Protein AF-A0A356I8J3-F1 (afdb_monomer)

pLDDT: mean 76.3, std 11.49, range [47.88, 94.75]

Structure (mmCIF, N/CA/C/O backbone):
data_AF-A0A356I8J3-F1
#
_entry.id   AF-A0A356I8J3-F1
#
loop_
_atom_sit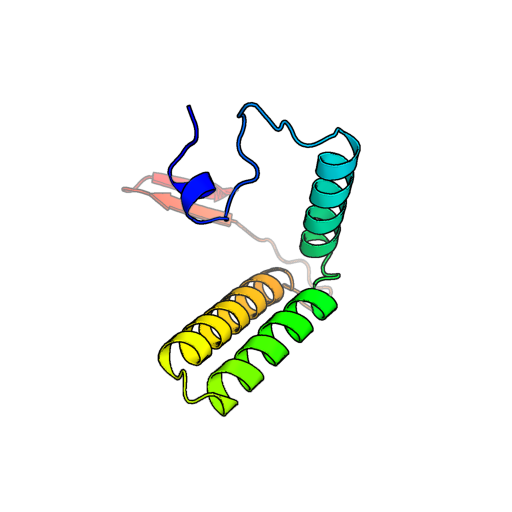e.group_PDB
_atom_site.id
_atom_site.type_symbol
_atom_site.label_atom_id
_atom_site.label_alt_id
_atom_site.label_comp_id
_atom_site.label_asym_id
_atom_site.label_entity_id
_atom_site.label_seq_id
_atom_site.pdbx_PDB_ins_code
_atom_site.Cartn_x
_atom_site.Cartn_y
_atom_site.Cartn_z
_atom_site.occupancy
_atom_site.B_iso_or_equiv
_atom_site.auth_seq_id
_atom_site.auth_comp_id
_atom_site.auth_asym_id
_atom_site.auth_atom_id
_atom_site.pdbx_PDB_model_num
ATOM 1 N N . LYS A 1 1 ? -2.765 29.460 -2.684 1.00 63.72 1 LYS A N 1
ATOM 2 C CA . LYS A 1 1 ? -4.061 28.772 -2.431 1.00 63.72 1 LYS A CA 1
ATOM 3 C C . LYS A 1 1 ? -3.779 27.288 -2.228 1.00 63.72 1 LYS A C 1
ATOM 5 O O . LYS A 1 1 ? -3.029 26.734 -3.020 1.00 63.72 1 LYS A O 1
ATOM 10 N N . TYR A 1 2 ? -4.314 26.683 -1.169 1.00 71.25 2 TYR A N 1
ATOM 11 C CA . TYR A 1 2 ? -4.115 25.264 -0.850 1.00 71.25 2 TYR A CA 1
ATOM 12 C C . TYR A 1 2 ? -4.932 24.368 -1.801 1.00 71.25 2 TYR A C 1
ATOM 14 O O . TYR A 1 2 ? -6.001 24.774 -2.254 1.00 71.25 2 TYR A O 1
ATOM 22 N N . CYS A 1 3 ? -4.419 23.181 -2.147 1.00 79.50 3 CYS A N 1
ATOM 23 C CA . CYS A 1 3 ? -5.140 22.208 -2.976 1.00 79.50 3 CYS A CA 1
ATOM 24 C C . CYS A 1 3 ? -6.075 21.331 -2.123 1.00 79.50 3 CYS A C 1
ATOM 26 O O . CYS A 1 3 ? -5.903 21.226 -0.910 1.00 79.50 3 CYS A O 1
ATOM 28 N N . MET A 1 4 ? -7.038 20.651 -2.755 1.00 77.25 4 MET A N 1
ATOM 29 C CA . MET A 1 4 ? -7.962 19.731 -2.070 1.00 77.25 4 MET A CA 1
ATOM 30 C C . MET A 1 4 ? -7.226 18.660 -1.248 1.00 77.25 4 MET A C 1
ATOM 32 O O . MET A 1 4 ? -7.611 18.375 -0.119 1.00 77.25 4 MET A O 1
ATOM 36 N N . TYR A 1 5 ? -6.107 18.143 -1.758 1.00 72.25 5 TYR A N 1
ATOM 37 C CA . TYR A 1 5 ? -5.285 17.151 -1.059 1.00 72.25 5 TYR A CA 1
ATOM 38 C C . TYR A 1 5 ? -4.666 17.664 0.248 1.00 72.25 5 TYR A C 1
ATOM 40 O O . TYR A 1 5 ? -4.442 16.876 1.163 1.00 72.25 5 TYR A O 1
ATOM 48 N N . TYR A 1 6 ? -4.423 18.972 0.374 1.00 73.81 6 TYR A N 1
ATOM 49 C CA . TYR A 1 6 ? -3.995 19.569 1.642 1.00 73.81 6 TYR A CA 1
ATOM 50 C C . TYR A 1 6 ? -5.129 19.575 2.668 1.00 73.81 6 TYR A C 1
ATOM 52 O O . TYR A 1 6 ? -4.919 19.230 3.826 1.00 73.81 6 TYR A O 1
ATOM 60 N N . HIS A 1 7 ? -6.349 19.900 2.236 1.00 74.62 7 HIS A N 1
ATOM 61 C CA . HIS A 1 7 ? -7.525 19.873 3.110 1.00 74.62 7 HIS A CA 1
ATOM 62 C C . HIS A 1 7 ? -7.890 18.456 3.571 1.00 74.62 7 HIS A C 1
ATOM 64 O O . HIS A 1 7 ? -8.420 18.291 4.664 1.00 74.62 7 HIS A O 1
ATOM 70 N N . LEU A 1 8 ? -7.551 17.441 2.773 1.00 76.19 8 LEU A N 1
ATOM 71 C CA . LEU A 1 8 ? -7.681 16.025 3.127 1.00 76.19 8 LEU A CA 1
ATOM 72 C C . LEU A 1 8 ? -6.511 15.491 3.979 1.00 76.19 8 LEU A C 1
ATOM 74 O O . LEU A 1 8 ? -6.512 14.319 4.342 1.00 76.19 8 LEU A O 1
ATOM 78 N N . GLY A 1 9 ? -5.495 16.311 4.277 1.00 68.75 9 GLY A N 1
ATOM 79 C CA . GLY A 1 9 ? -4.316 15.902 5.051 1.00 68.75 9 GLY A CA 1
ATOM 80 C C . GLY A 1 9 ? -3.355 14.958 4.315 1.00 68.75 9 GLY A C 1
ATOM 81 O O . GLY A 1 9 ? -2.495 14.351 4.944 1.00 68.75 9 GLY A O 1
ATOM 82 N N . GLN A 1 10 ? -3.484 14.823 2.992 1.00 68.56 10 GLN A N 1
ATOM 83 C CA . GLN A 1 10 ? -2.686 13.912 2.157 1.00 68.56 10 GLN A CA 1
ATOM 84 C C . GLN A 1 10 ? -1.474 14.587 1.497 1.00 68.56 10 GLN A C 1
ATOM 86 O O . GLN A 1 10 ? -0.657 13.926 0.863 1.00 68.56 10 GLN A O 1
ATOM 91 N N . CYS A 1 11 ? -1.351 15.908 1.608 1.00 72.25 11 CYS A N 1
ATOM 92 C CA . CYS A 1 11 ? -0.262 16.674 1.016 1.00 72.25 11 CYS A CA 1
ATOM 93 C C . CYS A 1 11 ? 0.204 17.749 1.994 1.00 72.25 11 CYS A C 1
ATOM 95 O O . CYS A 1 11 ? -0.623 18.396 2.630 1.00 72.25 11 CYS A O 1
ATOM 97 N N . LEU A 1 12 ? 1.514 17.999 2.054 1.00 68.12 12 LEU A N 1
ATOM 98 C CA . LEU A 1 12 ? 2.093 19.075 2.867 1.00 68.12 12 LEU A CA 1
ATOM 99 C C . LEU A 1 12 ? 1.890 20.485 2.271 1.00 68.12 12 LEU A C 1
ATOM 101 O O . LEU A 1 12 ? 2.294 21.463 2.883 1.00 68.12 12 LEU A O 1
ATOM 105 N N . ALA A 1 13 ? 1.209 20.583 1.124 1.00 61.28 13 ALA A N 1
ATOM 106 C CA . ALA A 1 13 ? 0.994 21.781 0.313 1.00 61.28 13 ALA A CA 1
ATOM 107 C C . ALA A 1 13 ? 2.260 22.524 -0.140 1.00 61.28 13 ALA A C 1
ATOM 109 O O . ALA A 1 13 ? 3.259 22.647 0.550 1.00 61.28 13 ALA A O 1
ATOM 110 N N . HIS A 1 14 ? 2.150 23.138 -1.316 1.00 60.69 14 HIS A N 1
ATOM 111 C CA . HIS A 1 14 ? 3.067 24.184 -1.781 1.00 60.69 14 HIS A CA 1
ATOM 112 C C . HIS A 1 14 ? 2.675 25.580 -1.231 1.00 60.69 14 HIS A C 1
ATOM 114 O O . HIS A 1 14 ? 2.920 26.594 -1.876 1.00 60.69 14 HIS A O 1
ATOM 120 N N . GLY A 1 15 ? 1.962 25.634 -0.097 1.00 64.75 15 GLY A N 1
ATOM 121 C CA . GLY A 1 15 ? 1.433 26.870 0.501 1.00 64.75 15 GLY A CA 1
ATOM 122 C C . GLY A 1 15 ? 2.367 27.499 1.542 1.00 64.75 15 GLY A C 1
ATOM 123 O O . GLY A 1 15 ? 3.521 27.107 1.658 1.00 64.75 15 GLY A O 1
ATOM 124 N N . ASP A 1 16 ? 1.850 28.444 2.336 1.00 57.72 16 ASP A N 1
ATOM 125 C CA . ASP A 1 16 ? 2.623 29.336 3.230 1.00 57.72 16 ASP A CA 1
ATOM 126 C C . ASP A 1 16 ? 3.489 28.622 4.290 1.00 57.72 16 ASP A C 1
ATOM 128 O O . ASP A 1 16 ? 4.416 29.213 4.839 1.00 57.72 16 ASP A O 1
ATOM 132 N N . LYS A 1 17 ? 3.218 27.342 4.575 1.00 61.66 17 LYS A N 1
ATOM 133 C CA . LYS A 1 17 ? 4.092 26.459 5.360 1.00 61.66 17 LYS A CA 1
ATOM 134 C C . LYS A 1 17 ? 4.818 25.500 4.428 1.00 61.66 17 LYS A C 1
ATOM 136 O O . LYS A 1 17 ? 4.444 24.337 4.311 1.00 61.66 17 LYS A O 1
ATOM 141 N N . MET A 1 18 ? 5.847 26.004 3.757 1.00 64.38 18 MET A N 1
ATOM 142 C CA . MET A 1 18 ? 6.692 25.166 2.917 1.00 64.38 18 MET A CA 1
ATOM 143 C C . MET A 1 18 ? 7.443 24.159 3.806 1.00 64.38 18 MET A C 1
ATOM 145 O O . MET A 1 18 ? 8.051 24.575 4.798 1.00 64.38 18 MET A O 1
ATOM 149 N N . PRO A 1 19 ? 7.411 22.852 3.489 1.00 71.19 19 PRO A N 1
ATOM 150 C CA . PRO A 1 19 ? 8.226 21.870 4.191 1.00 71.19 19 PRO A CA 1
ATOM 151 C C . PRO A 1 19 ? 9.696 22.262 4.097 1.00 71.19 19 PRO A C 1
ATOM 153 O O . PRO A 1 19 ? 10.149 22.765 3.063 1.00 71.19 19 PRO A O 1
ATOM 156 N N . SER A 1 20 ? 10.449 22.043 5.171 1.00 77.69 20 SER A N 1
ATOM 157 C CA . SER A 1 20 ? 11.883 22.307 5.138 1.00 77.69 20 SER A CA 1
ATOM 158 C C . SER A 1 20 ? 12.575 21.333 4.179 1.00 77.69 20 SER A C 1
ATOM 160 O O . SER A 1 20 ? 12.077 20.238 3.911 1.00 77.69 20 SER A O 1
ATOM 162 N N . LEU A 1 21 ? 13.771 21.681 3.699 1.00 77.50 21 LEU A N 1
ATOM 163 C CA . LEU A 1 21 ? 14.602 20.752 2.917 1.00 77.50 21 LEU A CA 1
ATOM 164 C C . LEU A 1 21 ? 14.835 19.417 3.653 1.00 77.50 21 LEU A C 1
ATOM 166 O O . LEU A 1 21 ? 14.926 18.371 3.019 1.00 77.50 21 LEU A O 1
ATOM 170 N N . SER A 1 22 ? 14.867 19.447 4.989 1.00 79.19 22 SER A N 1
ATOM 171 C CA . SER A 1 22 ? 14.984 18.254 5.836 1.00 79.19 22 SER A CA 1
ATOM 172 C C . SER A 1 22 ? 13.754 17.345 5.751 1.00 79.19 22 SER A C 1
ATOM 174 O O . SER A 1 22 ? 13.886 16.123 5.771 1.00 79.19 22 SER A O 1
ATOM 176 N N . ASP A 1 23 ? 12.556 17.915 5.612 1.00 77.50 23 ASP A N 1
ATOM 177 C CA . ASP A 1 23 ? 11.322 17.135 5.485 1.00 77.50 23 ASP A CA 1
ATOM 178 C C . ASP A 1 23 ? 11.256 16.430 4.128 1.00 77.50 23 ASP A C 1
ATOM 180 O O . ASP A 1 23 ? 10.910 15.251 4.061 1.00 77.50 23 ASP A O 1
ATOM 184 N N . TYR A 1 24 ? 11.692 17.104 3.059 1.00 78.00 24 TYR A N 1
ATOM 185 C CA . TYR A 1 24 ? 11.823 16.485 1.740 1.00 78.00 24 TYR A CA 1
ATOM 186 C C . TYR A 1 24 ? 12.882 15.378 1.709 1.00 78.00 24 TYR A C 1
ATOM 188 O O . TYR A 1 24 ? 12.640 14.338 1.103 1.00 78.00 24 TYR A O 1
ATOM 196 N N . ASP A 1 25 ? 14.024 15.563 2.380 1.00 81.25 25 ASP A N 1
ATOM 197 C CA . ASP A 1 25 ? 15.071 14.534 2.471 1.00 81.25 25 ASP A CA 1
ATOM 198 C C . ASP A 1 25 ? 14.612 13.308 3.279 1.00 81.25 25 ASP A C 1
ATOM 200 O O . ASP A 1 25 ? 14.921 12.165 2.940 1.00 81.25 25 ASP A O 1
ATOM 204 N N . LYS A 1 26 ? 13.810 13.512 4.330 1.00 82.12 26 LYS A N 1
ATOM 205 C CA . LYS A 1 26 ? 13.175 12.401 5.052 1.00 82.12 26 LYS A CA 1
ATOM 206 C C . LYS A 1 26 ? 12.180 11.657 4.171 1.00 82.12 26 LYS A C 1
ATOM 208 O O . LYS A 1 26 ? 12.240 10.431 4.112 1.00 82.12 26 LYS A O 1
ATOM 213 N N . MET A 1 27 ? 11.310 12.382 3.468 1.00 78.44 27 MET A N 1
ATOM 214 C CA . MET A 1 27 ? 10.334 11.776 2.560 1.00 78.44 27 MET A CA 1
ATOM 215 C C . MET A 1 27 ? 11.018 11.017 1.419 1.00 78.44 27 MET A C 1
ATOM 217 O O . MET A 1 27 ? 10.612 9.902 1.102 1.00 78.44 27 MET A O 1
ATOM 221 N N . SER A 1 28 ? 12.073 11.576 0.821 1.00 81.12 28 SER A N 1
ATOM 222 C CA . SER A 1 28 ? 12.809 10.914 -0.261 1.00 81.12 28 SER A CA 1
ATOM 223 C C . SER A 1 28 ? 13.478 9.627 0.224 1.00 81.12 28 SER A C 1
ATOM 225 O O . SER A 1 28 ? 13.398 8.608 -0.460 1.00 81.12 28 SER A O 1
ATOM 227 N N . LYS A 1 29 ? 14.061 9.632 1.430 1.00 81.69 29 LYS A N 1
ATOM 228 C CA . LYS A 1 29 ? 14.631 8.437 2.069 1.00 81.69 29 LYS A CA 1
ATOM 229 C C . LYS A 1 29 ? 13.576 7.389 2.392 1.00 81.69 29 LYS A C 1
ATOM 231 O O . LYS A 1 29 ? 13.831 6.208 2.181 1.00 81.69 29 LYS A O 1
ATOM 236 N N . GLU A 1 30 ? 12.409 7.796 2.880 1.00 77.12 30 GLU A N 1
ATOM 237 C CA . GLU A 1 30 ? 11.302 6.883 3.182 1.00 77.12 30 GLU A CA 1
ATOM 238 C C . GLU A 1 30 ? 10.767 6.214 1.907 1.00 77.12 30 GLU A C 1
ATOM 240 O O . GLU A 1 30 ? 10.610 4.993 1.864 1.00 77.12 30 GLU A O 1
ATOM 245 N N . VAL A 1 31 ? 10.598 6.986 0.827 1.00 78.19 31 VAL A N 1
ATOM 246 C CA . VAL A 1 31 ? 10.214 6.458 -0.492 1.00 78.19 31 VAL A CA 1
ATOM 247 C C . VAL A 1 31 ? 11.303 5.548 -1.064 1.00 78.19 31 VAL A C 1
ATOM 249 O O . VAL A 1 31 ? 10.995 4.473 -1.575 1.00 78.19 31 VAL A O 1
ATOM 252 N N . ALA A 1 32 ? 12.578 5.927 -0.951 1.00 77.25 32 ALA A N 1
ATOM 253 C CA . ALA A 1 32 ? 13.689 5.095 -1.407 1.00 77.25 32 ALA A CA 1
ATOM 254 C C . ALA A 1 32 ? 13.745 3.758 -0.650 1.00 77.25 32 ALA A C 1
ATOM 256 O O . ALA A 1 32 ? 13.893 2.719 -1.282 1.00 77.25 32 ALA A O 1
ATOM 257 N N . GLN A 1 33 ? 13.561 3.765 0.676 1.00 72.94 33 GLN A N 1
ATOM 258 C CA . GLN A 1 33 ? 13.506 2.546 1.496 1.00 72.94 33 GLN A CA 1
ATOM 259 C C . GLN A 1 33 ? 12.321 1.646 1.139 1.00 72.94 33 GLN A C 1
ATOM 261 O O . GLN A 1 33 ? 12.454 0.422 1.129 1.00 72.94 33 GLN A O 1
ATOM 266 N N . PHE A 1 34 ? 11.171 2.237 0.813 1.00 70.31 34 PHE A N 1
ATOM 267 C CA . PHE A 1 34 ? 10.025 1.483 0.316 1.00 70.31 34 PHE A CA 1
AT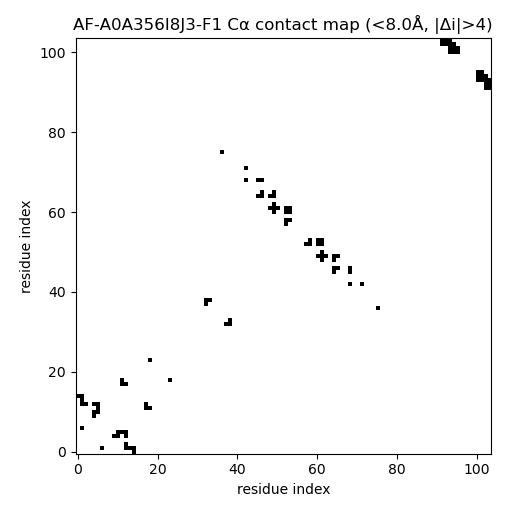OM 268 C C . PHE A 1 34 ? 10.351 0.787 -1.016 1.00 70.31 34 PHE A C 1
ATOM 270 O O . PHE A 1 34 ? 10.111 -0.410 -1.162 1.00 70.31 34 PHE A O 1
ATOM 277 N N . LEU A 1 35 ? 10.968 1.503 -1.962 1.00 68.81 35 LEU A N 1
ATOM 278 C CA . LEU A 1 35 ? 11.338 0.959 -3.274 1.00 68.81 35 LEU A CA 1
ATOM 279 C C . LEU A 1 35 ? 12.471 -0.078 -3.216 1.00 68.81 35 LEU A C 1
ATOM 281 O O . LEU A 1 35 ? 12.532 -0.953 -4.076 1.00 68.81 35 LEU A O 1
ATOM 285 N N . THR A 1 36 ? 13.354 -0.021 -2.214 1.00 69.56 36 THR A N 1
ATOM 286 C CA . THR A 1 36 ? 14.414 -1.024 -2.007 1.00 69.56 36 THR 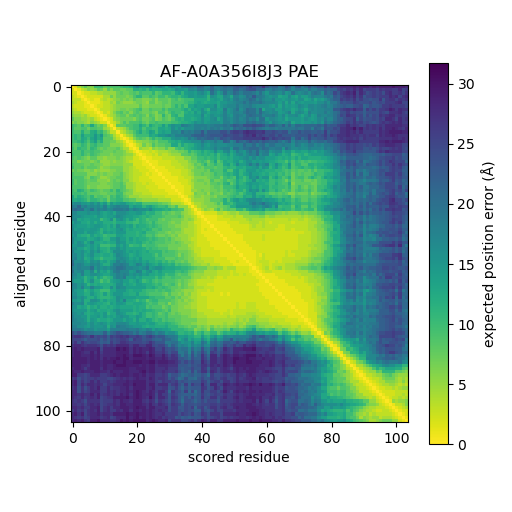A CA 1
ATOM 287 C C . THR A 1 36 ? 13.946 -2.255 -1.222 1.00 69.56 36 THR A C 1
ATOM 289 O O . THR A 1 36 ? 14.759 -3.122 -0.895 1.00 69.56 36 THR A O 1
ATOM 292 N N . GLY A 1 37 ? 12.645 -2.364 -0.924 1.00 65.62 37 GLY A N 1
ATOM 293 C CA . GLY A 1 37 ? 12.058 -3.527 -0.253 1.00 65.62 37 GLY A CA 1
ATOM 294 C C . GLY A 1 37 ? 12.288 -3.561 1.259 1.00 65.62 37 GLY A C 1
ATOM 295 O O . GLY A 1 37 ? 12.226 -4.628 1.864 1.00 65.62 37 GLY A O 1
ATOM 296 N N . HIS A 1 38 ? 12.585 -2.416 1.886 1.00 63.91 38 HIS A N 1
ATOM 297 C CA . HIS A 1 38 ? 12.571 -2.248 3.348 1.00 63.91 38 HIS A CA 1
ATOM 298 C C . HIS A 1 38 ? 11.189 -1.760 3.826 1.00 63.91 38 HIS A C 1
ATOM 300 O O . HIS A 1 38 ? 11.061 -0.934 4.730 1.00 63.91 38 HIS A O 1
ATOM 306 N N . ASP A 1 39 ? 10.129 -2.279 3.211 1.00 68.25 39 ASP A N 1
ATOM 307 C CA . ASP A 1 39 ? 8.733 -1.919 3.446 1.00 68.25 39 ASP A CA 1
ATOM 308 C C . ASP A 1 39 ? 8.078 -2.742 4.568 1.00 68.25 39 ASP A C 1
ATOM 310 O O . ASP A 1 39 ? 6.968 -2.421 4.992 1.00 68.25 39 ASP A O 1
ATOM 314 N N . ASP A 1 40 ? 8.769 -3.743 5.127 1.00 73.44 40 ASP A N 1
ATOM 315 C CA . ASP A 1 40 ? 8.258 -4.598 6.214 1.00 73.44 40 ASP A CA 1
ATOM 316 C C . ASP A 1 40 ? 7.739 -3.785 7.415 1.00 73.44 40 ASP A C 1
ATOM 318 O O . ASP A 1 40 ? 6.778 -4.174 8.085 1.00 73.44 40 ASP A O 1
ATOM 322 N N . LYS A 1 41 ? 8.350 -2.625 7.691 1.00 77.94 41 LYS A N 1
ATOM 323 C CA . LYS A 1 41 ? 7.895 -1.707 8.745 1.00 77.94 41 LYS A CA 1
ATOM 324 C C . LYS A 1 41 ? 6.547 -1.067 8.398 1.00 77.94 41 LYS A C 1
ATOM 326 O O . LYS A 1 41 ? 5.685 -0.971 9.270 1.00 77.94 41 LYS A O 1
ATOM 331 N N . ILE A 1 42 ? 6.359 -0.661 7.145 1.00 78.50 42 ILE A N 1
ATOM 332 C CA . ILE A 1 42 ? 5.121 -0.046 6.649 1.00 78.50 42 ILE A CA 1
ATOM 333 C C . ILE A 1 42 ? 4.009 -1.098 6.604 1.00 78.50 42 ILE A C 1
ATOM 335 O O . ILE A 1 42 ? 2.918 -0.852 7.113 1.00 78.50 42 ILE A O 1
ATOM 339 N N . VAL A 1 43 ? 4.306 -2.303 6.108 1.00 83.12 43 VAL A N 1
ATOM 340 C CA . VAL A 1 43 ? 3.375 -3.443 6.109 1.00 83.12 43 VAL A CA 1
ATOM 341 C C . VAL A 1 43 ? 2.887 -3.744 7.527 1.00 83.12 43 VAL A C 1
ATOM 343 O O . VAL A 1 43 ? 1.679 -3.812 7.758 1.00 83.12 43 VAL A O 1
ATOM 346 N N . LYS A 1 44 ? 3.799 -3.832 8.506 1.00 85.56 44 LYS A N 1
ATOM 347 C CA . LYS A 1 44 ? 3.430 -4.030 9.919 1.00 85.56 44 LYS A CA 1
ATOM 348 C C . LYS A 1 44 ? 2.542 -2.909 10.455 1.00 85.56 44 LYS A C 1
ATOM 350 O O . LYS A 1 44 ? 1.569 -3.188 11.149 1.00 85.56 44 LYS A O 1
ATOM 355 N N . GLN A 1 45 ? 2.841 -1.651 10.130 1.00 86.81 45 GLN A N 1
ATOM 356 C CA . GLN A 1 45 ? 2.026 -0.514 10.568 1.00 86.81 45 GLN A CA 1
ATOM 357 C C . GLN A 1 45 ? 0.612 -0.543 9.979 1.00 86.81 45 GLN A C 1
ATOM 359 O O . GLN A 1 45 ? -0.351 -0.284 10.699 1.00 86.81 45 GLN A O 1
ATOM 364 N N . VAL A 1 46 ? 0.466 -0.858 8.690 1.00 86.88 46 VAL A N 1
ATOM 365 C CA . VAL A 1 46 ? -0.851 -0.962 8.040 1.00 86.88 46 VAL A CA 1
ATOM 366 C C . VAL A 1 46 ? -1.635 -2.151 8.599 1.00 86.88 46 VAL A C 1
ATOM 368 O O . VAL A 1 46 ? -2.828 -2.026 8.870 1.00 86.88 46 VAL A O 1
ATOM 371 N N . GLN A 1 47 ? -0.967 -3.275 8.863 1.00 89.88 47 GLN A N 1
ATOM 372 C CA . GLN A 1 47 ? -1.584 -4.442 9.493 1.00 89.88 47 GLN A CA 1
ATOM 373 C C . GLN A 1 47 ? -2.077 -4.148 10.914 1.00 89.88 47 GLN A C 1
ATOM 375 O O . GLN A 1 47 ? -3.156 -4.601 11.293 1.00 89.88 47 GLN A O 1
ATOM 380 N N . GLU A 1 48 ? -1.327 -3.368 11.690 1.00 92.44 48 GLU A N 1
ATOM 381 C CA . GLU A 1 48 ? -1.762 -2.953 13.023 1.00 92.44 48 GLU A CA 1
ATOM 382 C C . GLU A 1 48 ? -2.976 -2.019 12.949 1.00 92.44 48 GLU A C 1
ATOM 384 O O . GLU A 1 48 ? -3.965 -2.235 13.646 1.00 92.44 48 GLU A O 1
ATOM 389 N N . LYS A 1 49 ? -2.972 -1.048 12.024 1.00 90.00 49 LYS A N 1
ATOM 390 C CA . LYS A 1 49 ? -4.132 -0.172 11.774 1.00 90.00 49 LYS A CA 1
ATOM 391 C C . LYS A 1 49 ? -5.381 -0.960 11.374 1.00 90.00 49 LYS A C 1
ATOM 393 O O . LYS A 1 49 ? -6.467 -0.653 11.857 1.00 90.00 49 LYS A O 1
ATOM 398 N N . MET A 1 50 ? -5.225 -2.001 10.554 1.00 92.56 50 MET A N 1
ATOM 399 C CA . MET A 1 50 ? -6.312 -2.914 10.192 1.00 92.56 50 MET A CA 1
ATOM 400 C C . MET A 1 50 ? -6.898 -3.617 11.422 1.00 92.56 50 MET A C 1
ATOM 402 O O . MET A 1 50 ? -8.117 -3.665 11.572 1.00 92.56 50 MET A O 1
ATOM 406 N N . LYS A 1 51 ? -6.047 -4.143 12.316 1.00 91.38 51 LYS A N 1
ATOM 407 C CA . LYS A 1 51 ? -6.491 -4.819 13.547 1.00 91.38 51 LYS A CA 1
ATOM 408 C C . LYS A 1 51 ? -7.219 -3.869 14.489 1.00 91.38 51 LYS 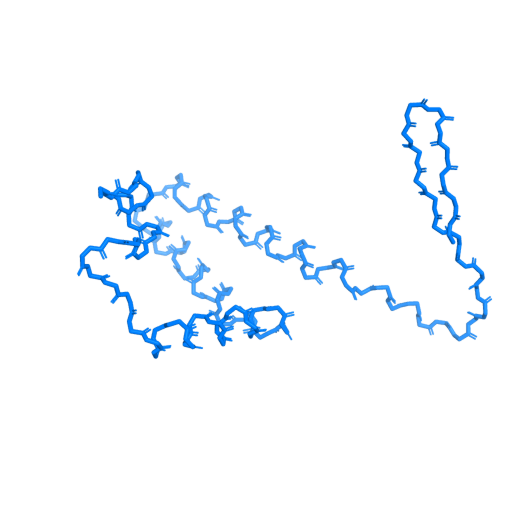A C 1
ATOM 410 O O . LYS A 1 51 ? -8.255 -4.239 15.035 1.00 91.38 51 LYS A O 1
ATOM 415 N N . VAL A 1 52 ? -6.701 -2.654 14.659 1.00 94.38 52 VAL A N 1
ATOM 416 C CA . VAL A 1 52 ? -7.341 -1.621 15.483 1.00 94.38 52 VAL A CA 1
ATOM 417 C C . VAL A 1 52 ? -8.711 -1.252 14.910 1.00 94.38 52 VAL A C 1
ATOM 419 O O . VAL A 1 52 ? -9.691 -1.285 15.647 1.00 94.38 52 VAL A O 1
ATOM 422 N N . ALA A 1 53 ? -8.813 -1.001 13.600 1.00 91.06 53 ALA A N 1
ATOM 423 C CA . ALA A 1 53 ? -10.091 -0.712 12.940 1.00 91.06 53 ALA A CA 1
ATOM 424 C C . ALA A 1 53 ? -11.100 -1.866 13.097 1.00 91.06 53 ALA A C 1
ATOM 426 O O . ALA A 1 53 ? -12.259 -1.638 13.434 1.00 91.06 53 ALA A O 1
ATOM 427 N N . ALA A 1 54 ? -10.650 -3.118 12.946 1.00 90.94 54 ALA A N 1
ATOM 428 C CA . ALA A 1 54 ? -11.490 -4.296 13.166 1.00 90.94 54 ALA A CA 1
ATOM 429 C C . ALA A 1 54 ? -11.957 -4.427 14.628 1.00 90.94 54 ALA A C 1
ATOM 431 O O . ALA A 1 54 ? -13.098 -4.806 14.877 1.00 90.94 54 ALA A O 1
ATOM 432 N N . THR A 1 55 ? -11.095 -4.078 15.589 1.00 93.38 55 THR A N 1
ATOM 433 C CA . THR A 1 55 ? -11.422 -4.084 17.026 1.00 93.38 55 THR A CA 1
ATOM 434 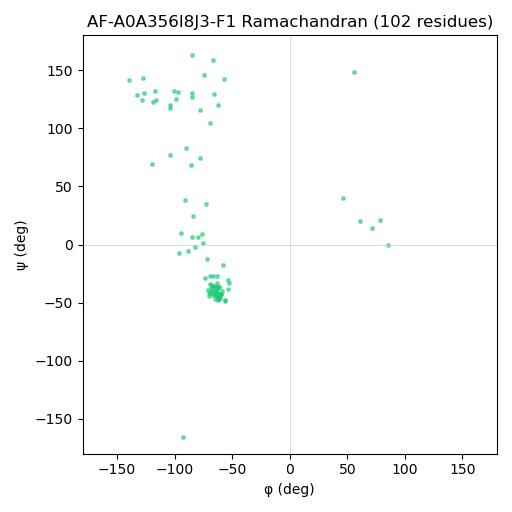C C . THR A 1 55 ? -12.439 -2.996 17.366 1.00 93.38 55 THR A C 1
ATOM 436 O O . THR A 1 55 ? -13.333 -3.217 18.178 1.00 93.38 55 THR A O 1
ATOM 439 N N . ASN A 1 56 ? -12.356 -1.852 16.686 1.00 94.75 56 ASN A N 1
ATOM 440 C CA . ASN A 1 56 ? -13.298 -0.741 16.803 1.00 94.75 56 ASN A CA 1
ATOM 441 C C . ASN A 1 56 ? -14.601 -0.950 16.005 1.00 94.75 56 ASN A C 1
ATOM 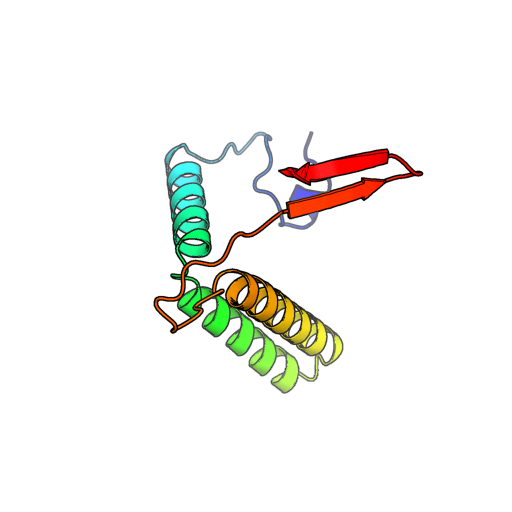443 O O . ASN A 1 56 ? -15.410 -0.029 15.932 1.00 94.75 56 ASN A O 1
ATOM 447 N N . LEU A 1 57 ? -14.817 -2.134 15.413 1.00 91.19 57 LEU A N 1
ATOM 448 C CA . LEU A 1 57 ? -15.973 -2.466 14.565 1.00 91.19 57 LEU A CA 1
ATOM 449 C C . LEU A 1 57 ? -16.098 -1.588 13.297 1.00 91.19 57 LEU A C 1
ATOM 451 O O . LEU A 1 57 ? -17.157 -1.526 12.673 1.00 91.19 57 LEU A O 1
ATOM 455 N N . GLU A 1 58 ? -15.008 -0.947 12.867 1.00 91.44 58 GLU A N 1
ATOM 456 C CA . GLU A 1 58 ? -14.919 -0.145 11.640 1.00 91.44 58 GLU A CA 1
ATOM 457 C C . GLU A 1 58 ? -14.588 -1.046 10.434 1.00 91.44 58 GLU A C 1
ATOM 459 O O . GLU A 1 58 ? -13.490 -1.003 9.869 1.00 91.44 58 GLU A O 1
ATOM 464 N N . PHE A 1 59 ? -15.527 -1.911 10.044 1.00 87.56 59 PHE A N 1
ATOM 465 C CA . PHE A 1 59 ? -15.278 -2.955 9.038 1.00 87.56 59 PHE A CA 1
ATOM 466 C C . PHE A 1 59 ? -14.894 -2.420 7.654 1.00 87.56 59 PHE A C 1
ATOM 468 O O . PHE A 1 59 ? -14.033 -3.010 7.002 1.00 87.56 59 PHE A O 1
ATOM 475 N N . GLU A 1 60 ? -15.478 -1.302 7.215 1.00 90.19 60 GLU A N 1
ATOM 476 C CA . GLU A 1 60 ? -15.132 -0.670 5.931 1.00 90.19 60 GLU A CA 1
ATOM 477 C C . GLU A 1 60 ? -13.671 -0.212 5.921 1.00 90.19 60 GLU A C 1
ATOM 479 O O . GLU A 1 60 ? -12.908 -0.528 5.011 1.00 90.19 60 GLU A O 1
ATOM 484 N N . ARG A 1 61 ? -13.236 0.430 7.005 1.00 86.50 61 ARG A N 1
ATOM 485 C CA . ARG A 1 61 ? -11.864 0.914 7.157 1.00 86.50 61 ARG A CA 1
ATOM 486 C C . ARG A 1 61 ? -10.859 -0.231 7.292 1.00 86.50 61 ARG A C 1
ATOM 488 O O . ARG A 1 61 ? -9.756 -0.170 6.754 1.00 86.50 61 ARG A O 1
ATOM 495 N N . ALA A 1 62 ? -11.238 -1.307 7.980 1.00 89.88 62 ALA A N 1
ATOM 496 C CA . ALA A 1 62 ? -10.436 -2.526 8.031 1.00 89.88 62 ALA A CA 1
ATOM 497 C C . ALA A 1 62 ? -10.313 -3.187 6.644 1.00 89.88 62 ALA A C 1
ATOM 499 O O . ALA A 1 62 ? -9.236 -3.675 6.295 1.00 89.88 62 ALA A O 1
ATOM 500 N N . ALA A 1 63 ? -11.380 -3.174 5.837 1.00 89.62 63 ALA A N 1
ATOM 501 C CA . ALA A 1 63 ? -11.348 -3.663 4.461 1.00 89.62 63 ALA A CA 1
ATOM 502 C C . ALA A 1 63 ? -10.410 -2.823 3.579 1.00 89.62 63 ALA A C 1
ATOM 504 O O . ALA A 1 63 ? -9.584 -3.404 2.879 1.00 89.62 63 ALA A O 1
ATOM 505 N N . GLU A 1 64 ? -10.433 -1.491 3.693 1.00 90.75 64 GLU A N 1
ATOM 506 C CA . GLU A 1 64 ? -9.481 -0.617 2.989 1.00 90.75 64 GLU A CA 1
ATOM 507 C C . GLU A 1 64 ? -8.023 -0.973 3.319 1.00 90.75 64 GLU A C 1
ATOM 509 O O . GLU A 1 64 ? -7.196 -1.144 2.422 1.00 90.75 64 GLU A O 1
ATOM 514 N N . TYR A 1 65 ? -7.690 -1.147 4.604 1.00 91.00 65 TYR A N 1
ATOM 515 C CA . TYR A 1 65 ? -6.328 -1.522 5.000 1.00 91.00 65 TYR A CA 1
ATOM 516 C C . TYR A 1 65 ? -5.918 -2.909 4.489 1.00 91.00 65 TYR A C 1
ATOM 518 O O . TYR A 1 65 ? -4.761 -3.102 4.105 1.00 91.00 65 TYR A O 1
ATOM 526 N N . ARG A 1 66 ? -6.847 -3.870 4.443 1.00 89.75 66 ARG A N 1
ATOM 527 C CA . ARG A 1 66 ? -6.608 -5.195 3.853 1.00 89.75 66 ARG A CA 1
ATOM 528 C C . ARG A 1 66 ? -6.295 -5.090 2.359 1.00 89.75 66 ARG A C 1
ATOM 530 O O . ARG A 1 66 ? -5.350 -5.729 1.894 1.00 89.75 66 ARG A O 1
ATOM 537 N N . ASP A 1 67 ? -7.050 -4.285 1.624 1.00 90.69 67 ASP A N 1
ATOM 538 C CA . ASP A 1 67 ? -6.885 -4.140 0.177 1.00 90.69 67 ASP A CA 1
ATOM 539 C C . ASP A 1 67 ? -5.566 -3.410 -0.156 1.00 90.69 67 ASP A C 1
ATOM 541 O O . ASP A 1 67 ? -4.857 -3.776 -1.101 1.00 90.69 67 ASP A O 1
ATOM 545 N N . ILE A 1 68 ? -5.148 -2.459 0.693 1.00 86.88 68 ILE A N 1
ATOM 546 C CA . ILE A 1 68 ? -3.812 -1.840 0.638 1.00 86.88 68 ILE A CA 1
ATOM 547 C C . ILE A 1 68 ? -2.711 -2.891 0.854 1.00 86.88 68 ILE A C 1
ATOM 549 O O . ILE A 1 68 ? -1.756 -2.946 0.078 1.00 86.88 68 ILE A O 1
ATOM 553 N N . LEU A 1 69 ? -2.837 -3.759 1.866 1.00 87.38 69 LEU A N 1
ATOM 554 C CA . LEU A 1 69 ? -1.860 -4.830 2.125 1.00 87.38 69 LEU A CA 1
ATOM 555 C C . LEU A 1 69 ? -1.748 -5.809 0.948 1.00 87.38 69 LEU A C 1
ATOM 557 O O . LEU A 1 69 ? -0.638 -6.178 0.557 1.00 87.38 69 LEU A O 1
ATOM 561 N N . GLN A 1 70 ? -2.875 -6.199 0.347 1.00 86.38 70 GLN A N 1
ATOM 562 C CA . GLN A 1 70 ? -2.883 -7.048 -0.848 1.00 86.38 70 GLN A CA 1
ATOM 563 C C . GLN A 1 70 ? -2.202 -6.361 -2.038 1.00 86.38 70 GLN A C 1
ATOM 565 O O . GLN A 1 70 ? -1.393 -6.985 -2.734 1.00 86.38 70 GLN A O 1
ATOM 570 N N . SER A 1 71 ? -2.451 -5.067 -2.230 1.00 84.12 71 SER A N 1
ATOM 571 C CA . SER A 1 71 ? -1.814 -4.275 -3.287 1.00 84.12 71 SER A CA 1
ATOM 572 C C . SER A 1 71 ? -0.292 -4.223 -3.116 1.00 84.12 71 SER A C 1
ATOM 574 O O . SER A 1 71 ? 0.444 -4.499 -4.066 1.00 84.12 71 SER A O 1
ATOM 576 N N . ILE A 1 72 ? 0.192 -3.981 -1.891 1.00 80.19 72 ILE A N 1
ATOM 577 C CA . ILE A 1 72 ? 1.630 -3.993 -1.563 1.00 80.19 72 ILE A CA 1
ATOM 578 C C . ILE A 1 72 ? 2.239 -5.378 -1.830 1.00 80.19 72 ILE A C 1
ATOM 580 O O . ILE A 1 72 ? 3.282 -5.485 -2.477 1.00 80.19 72 ILE A O 1
ATOM 584 N N . SER A 1 73 ? 1.565 -6.457 -1.415 1.00 75.44 73 SER A N 1
ATOM 585 C CA . SER A 1 73 ? 2.049 -7.826 -1.657 1.00 75.44 73 SER A CA 1
ATOM 586 C C . SER A 1 73 ? 2.165 -8.164 -3.151 1.00 75.44 73 SER A C 1
ATOM 588 O O . SER A 1 73 ? 3.120 -8.818 -3.581 1.00 75.44 73 SER A O 1
ATOM 590 N N . THR A 1 74 ? 1.238 -7.657 -3.968 1.00 74.19 74 THR A N 1
ATOM 591 C CA . THR A 1 74 ? 1.232 -7.864 -5.422 1.00 74.19 74 THR A CA 1
ATOM 592 C C . THR A 1 74 ? 2.407 -7.145 -6.084 1.00 74.19 74 THR A C 1
ATOM 594 O O . THR A 1 74 ? 3.068 -7.714 -6.956 1.00 74.19 74 THR A O 1
ATOM 597 N N . LEU A 1 75 ? 2.722 -5.924 -5.635 1.00 70.31 75 LEU A N 1
ATOM 598 C CA . LEU A 1 75 ? 3.891 -5.170 -6.099 1.00 70.31 75 LEU A CA 1
ATOM 599 C C . LEU A 1 75 ? 5.202 -5.891 -5.752 1.00 70.31 75 LEU A C 1
ATOM 601 O O . LEU A 1 75 ? 6.062 -6.035 -6.621 1.00 70.31 75 LEU A O 1
ATOM 605 N N . ARG A 1 76 ? 5.318 -6.438 -4.534 1.00 65.94 76 ARG A N 1
ATOM 606 C CA . ARG A 1 76 ? 6.491 -7.216 -4.093 1.00 65.94 76 ARG A CA 1
ATOM 607 C C . ARG A 1 76 ? 6.693 -8.500 -4.907 1.00 65.94 76 ARG A C 1
ATOM 609 O O . ARG A 1 76 ? 7.824 -8.915 -5.146 1.00 65.94 76 ARG A O 1
ATOM 616 N N . THR A 1 77 ? 5.606 -9.123 -5.364 1.00 56.50 77 THR A N 1
ATOM 617 C CA . THR A 1 77 ? 5.653 -10.400 -6.098 1.00 56.50 77 THR A CA 1
ATOM 618 C C . THR A 1 77 ? 6.179 -10.241 -7.533 1.00 56.50 77 THR A C 1
ATOM 620 O O . THR A 1 77 ? 6.824 -11.149 -8.056 1.00 56.50 77 THR A O 1
ATOM 623 N N . LYS A 1 78 ? 5.982 -9.080 -8.177 1.00 52.38 78 LYS A N 1
ATOM 624 C CA . LYS A 1 78 ? 6.352 -8.876 -9.594 1.00 52.38 78 LYS A CA 1
ATOM 625 C C . LYS A 1 78 ? 7.857 -8.781 -9.880 1.00 52.38 78 LYS A C 1
ATOM 627 O O . LYS A 1 78 ? 8.234 -8.893 -11.041 1.00 52.38 78 LYS A O 1
ATOM 632 N N . GLN A 1 79 ? 8.722 -8.624 -8.876 1.00 50.97 79 GLN A N 1
ATOM 633 C CA . GLN A 1 79 ? 10.175 -8.502 -9.093 1.00 50.97 79 GLN A CA 1
ATOM 634 C C . GLN A 1 79 ? 10.965 -9.815 -8.982 1.00 50.97 79 GLN A C 1
ATOM 636 O O . GLN A 1 79 ? 12.194 -9.789 -9.000 1.00 50.97 79 GLN A O 1
ATOM 641 N N . ARG A 1 80 ? 10.307 -10.978 -8.901 1.00 47.88 80 ARG A N 1
ATOM 642 C CA . ARG A 1 80 ? 11.004 -12.266 -8.763 1.00 47.88 80 ARG A CA 1
ATOM 643 C C . ARG A 1 80 ? 10.718 -13.231 -9.914 1.00 47.88 80 ARG A C 1
ATOM 645 O O . ARG A 1 80 ? 10.141 -14.292 -9.711 1.00 47.88 80 ARG A O 1
ATOM 652 N N . VAL A 1 81 ? 11.220 -12.921 -11.113 1.00 51.81 81 VAL A N 1
ATOM 653 C CA . VAL A 1 81 ? 11.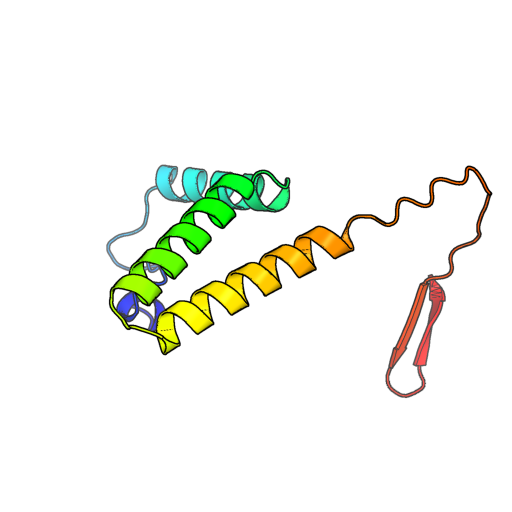541 -13.978 -12.092 1.00 51.81 81 VAL A CA 1
ATOM 654 C C . VAL A 1 81 ? 12.868 -14.600 -11.657 1.00 51.81 81 VAL A C 1
ATOM 656 O O . VAL A 1 81 ? 13.924 -14.310 -12.202 1.00 51.81 81 VAL A O 1
ATOM 659 N N . MET A 1 82 ? 12.840 -15.407 -10.596 1.00 51.69 82 MET A N 1
ATOM 660 C CA . MET A 1 82 ? 13.955 -16.305 -10.297 1.00 51.69 82 MET A CA 1
ATOM 661 C C . MET A 1 82 ? 13.676 -17.620 -11.010 1.00 51.69 82 MET A C 1
ATOM 663 O O . MET A 1 82 ? 13.128 -18.555 -10.430 1.00 51.69 82 MET A O 1
ATOM 667 N N . ALA A 1 83 ? 14.020 -17.656 -12.295 1.00 54.66 83 ALA A N 1
ATOM 668 C CA . ALA A 1 83 ? 14.233 -18.911 -12.987 1.00 54.66 83 ALA A CA 1
ATOM 669 C C . ALA A 1 83 ? 15.523 -19.502 -12.392 1.00 54.66 83 ALA A C 1
ATOM 671 O O . ALA A 1 83 ? 16.612 -18.968 -12.575 1.00 54.66 83 ALA A O 1
ATOM 672 N N . HIS A 1 84 ? 15.383 -20.517 -11.537 1.00 53.06 84 HIS A N 1
ATOM 673 C CA . HIS A 1 84 ? 16.510 -21.157 -10.844 1.00 53.06 84 HIS A CA 1
ATOM 674 C C . HIS A 1 84 ? 17.306 -22.103 -11.764 1.00 53.06 84 HIS A C 1
ATOM 676 O O . HIS A 1 84 ? 18.161 -22.852 -11.291 1.00 53.06 84 HIS A O 1
ATOM 682 N N . ASP A 1 85 ? 17.022 -22.091 -13.067 1.00 60.16 85 ASP A N 1
ATOM 683 C CA . ASP A 1 85 ? 17.722 -22.854 -14.082 1.00 60.16 85 ASP A CA 1
ATOM 684 C C . ASP A 1 85 ? 18.755 -21.970 -14.797 1.00 60.16 85 ASP A C 1
ATOM 686 O O . ASP A 1 85 ? 18.441 -20.927 -15.356 1.00 60.16 85 ASP A O 1
ATOM 690 N N . LEU A 1 86 ? 20.020 -22.404 -14.827 1.00 62.53 86 LEU A N 1
ATOM 691 C CA . LEU A 1 86 ? 21.075 -21.770 -15.635 1.00 62.53 86 LEU A CA 1
ATOM 692 C C . LEU A 1 86 ? 20.903 -22.069 -17.142 1.00 62.53 86 LEU A C 1
ATOM 694 O O . LEU A 1 86 ? 21.879 -22.271 -17.864 1.00 62.53 86 LEU A O 1
ATOM 698 N N . GLN A 1 87 ? 19.668 -22.166 -17.632 1.00 71.50 87 GLN A N 1
ATOM 699 C CA . GLN A 1 87 ? 19.422 -22.394 -19.049 1.00 71.50 87 GLN A CA 1
ATOM 700 C C . GLN A 1 87 ? 19.435 -21.063 -19.794 1.00 71.50 87 GLN A C 1
ATOM 702 O O . GLN A 1 87 ? 18.763 -20.111 -19.405 1.00 71.50 87 GLN A O 1
ATOM 707 N N . ASN A 1 88 ? 20.195 -21.013 -20.890 1.00 63.56 88 ASN A N 1
ATOM 708 C CA . ASN A 1 88 ? 20.102 -19.913 -21.841 1.00 63.56 88 ASN A CA 1
ATOM 709 C C . ASN A 1 88 ? 18.689 -19.906 -22.427 1.00 63.56 88 ASN A C 1
ATOM 711 O O . ASN A 1 88 ? 18.247 -20.897 -23.010 1.00 63.56 88 ASN A O 1
ATOM 715 N N . ARG A 1 89 ? 17.976 -18.800 -22.230 1.00 70.94 89 ARG A N 1
ATOM 716 C CA . ARG A 1 89 ? 16.633 -18.581 -22.755 1.00 70.94 89 ARG A CA 1
ATOM 717 C C . ARG A 1 89 ? 16.638 -17.250 -23.481 1.00 70.94 89 ARG A C 1
ATOM 719 O O . ARG A 1 89 ? 16.954 -16.227 -22.878 1.00 70.94 89 ARG A O 1
ATOM 726 N N . ASP A 1 90 ? 16.244 -17.276 -24.744 1.00 75.06 90 ASP A N 1
ATOM 727 C CA . ASP A 1 90 ? 15.965 -16.058 -25.488 1.00 75.06 90 ASP A CA 1
ATOM 728 C C . ASP A 1 90 ? 14.587 -15.550 -25.058 1.00 75.06 90 ASP A C 1
ATOM 730 O O . ASP A 1 90 ? 13.569 -16.232 -25.211 1.00 75.06 90 ASP A O 1
ATOM 734 N N . VAL A 1 91 ? 14.562 -14.372 -24.440 1.00 74.62 91 VAL A N 1
ATOM 735 C CA . VAL A 1 91 ? 13.335 -13.714 -23.990 1.00 74.62 91 VAL A CA 1
ATOM 736 C C . VAL A 1 91 ? 13.033 -12.595 -24.969 1.00 74.62 91 VAL A C 1
ATOM 738 O O . VAL A 1 91 ? 13.808 -11.651 -25.069 1.00 74.62 91 VAL A O 1
ATOM 741 N N . PHE A 1 92 ? 11.896 -12.690 -25.652 1.00 77.12 92 PHE A N 1
ATOM 742 C CA . PHE A 1 92 ? 11.379 -11.613 -26.491 1.00 77.12 92 PHE A CA 1
ATOM 743 C C . PHE A 1 92 ? 10.226 -10.932 -25.763 1.00 77.12 92 PHE A C 1
ATOM 745 O O . PHE A 1 92 ? 9.222 -11.571 -25.429 1.00 77.12 92 PHE A O 1
ATOM 752 N N . GLY A 1 93 ? 10.372 -9.638 -25.497 1.00 74.44 93 GLY A N 1
ATOM 753 C CA . GLY A 1 93 ? 9.278 -8.817 -25.002 1.00 74.44 93 GLY A CA 1
ATOM 754 C C . GLY A 1 93 ? 8.468 -8.327 -26.189 1.00 74.44 93 GLY A C 1
ATOM 755 O O . GLY A 1 93 ? 9.034 -7.736 -27.099 1.00 74.44 93 GLY A O 1
ATOM 756 N N . TYR A 1 94 ? 7.154 -8.542 -26.201 1.00 81.06 94 TYR A N 1
ATOM 757 C CA . TYR A 1 94 ? 6.304 -7.921 -27.212 1.00 81.06 94 TYR A CA 1
ATOM 758 C C . TYR A 1 94 ? 5.141 -7.172 -26.576 1.00 81.06 94 TYR A C 1
ATOM 760 O O . TYR A 1 94 ? 4.573 -7.591 -25.566 1.00 81.06 94 TYR A O 1
ATOM 768 N N . TYR A 1 95 ? 4.801 -6.040 -27.179 1.00 83.06 95 TYR A N 1
ATOM 769 C CA . TYR A 1 95 ? 3.641 -5.242 -26.819 1.00 83.06 95 TYR A CA 1
ATOM 770 C C . TYR A 1 95 ? 2.810 -4.999 -28.070 1.00 83.06 95 TYR A C 1
ATOM 772 O O . TYR A 1 95 ? 3.355 -4.596 -29.100 1.00 83.06 95 TYR A O 1
ATOM 780 N N . VAL A 1 96 ? 1.504 -5.255 -27.969 1.00 84.75 96 VAL A N 1
ATOM 781 C CA . VAL A 1 96 ? 0.553 -5.047 -29.062 1.00 84.75 96 VAL A CA 1
ATOM 782 C C . VAL A 1 96 ? -0.450 -3.980 -28.661 1.00 84.75 96 VAL A C 1
ATOM 784 O O . VAL A 1 96 ? -1.154 -4.143 -27.666 1.00 84.75 96 VAL A O 1
ATOM 787 N N . ASP A 1 97 ? -0.562 -2.935 -29.476 1.00 83.56 97 ASP A N 1
ATOM 788 C CA . ASP A 1 97 ? -1.658 -1.971 -29.396 1.00 83.56 97 ASP A CA 1
ATOM 789 C C . ASP A 1 97 ? -2.237 -1.703 -30.786 1.00 83.56 97 ASP A C 1
ATOM 791 O O . ASP A 1 97 ? -1.511 -1.416 -31.736 1.00 83.56 97 ASP A O 1
ATOM 795 N N . LYS A 1 98 ? -3.565 -1.813 -30.911 1.00 82.38 98 LYS A N 1
ATOM 796 C CA . LYS A 1 98 ? -4.333 -1.489 -32.133 1.00 82.38 98 LYS A CA 1
ATOM 797 C C . LYS A 1 98 ? -3.740 -2.051 -33.437 1.00 82.38 98 LYS A C 1
ATOM 799 O O . LYS A 1 98 ? -3.744 -1.384 -34.468 1.00 82.38 98 LYS A O 1
ATOM 804 N N . GLY A 1 99 ? -3.239 -3.285 -33.388 1.00 83.00 99 GLY A N 1
ATOM 805 C CA . GLY A 1 99 ? -2.656 -3.978 -34.544 1.00 83.00 99 GLY A CA 1
ATOM 806 C C . GLY A 1 99 ? -1.175 -3.681 -34.805 1.00 83.00 99 GLY A C 1
ATOM 807 O O . GLY A 1 99 ? -0.603 -4.268 -35.718 1.00 83.00 99 GLY A O 1
ATOM 808 N N . TRP A 1 100 ? -0.538 -2.834 -33.997 1.00 76.81 100 TRP A N 1
ATOM 809 C CA . TRP A 1 100 ? 0.901 -2.585 -34.030 1.00 76.81 100 TRP A CA 1
ATOM 810 C C . TRP A 1 100 ? 1.592 -3.423 -32.966 1.00 76.81 100 TRP A C 1
ATOM 812 O O . TRP A 1 100 ? 1.162 -3.424 -31.815 1.00 76.81 100 TRP A O 1
ATOM 822 N N . MET A 1 101 ? 2.661 -4.122 -33.347 1.00 85.88 101 MET A N 1
ATOM 823 C CA . MET A 1 101 ? 3.475 -4.923 -32.436 1.00 85.88 101 MET A CA 1
ATOM 824 C C . MET A 1 101 ? 4.907 -4.391 -32.413 1.00 85.88 101 MET A C 1
ATOM 826 O O . MET A 1 101 ? 5.564 -4.354 -33.452 1.00 85.88 101 MET A O 1
ATOM 830 N N . CYS A 1 102 ? 5.394 -4.020 -31.231 1.00 74.56 102 CYS A N 1
ATOM 831 C CA . CYS A 1 102 ? 6.819 -3.796 -30.989 1.00 74.56 102 CYS A CA 1
ATOM 832 C C . CYS A 1 102 ? 7.394 -5.020 -30.286 1.00 74.56 102 CYS A C 1
ATOM 834 O O . CYS A 1 102 ? 6.807 -5.488 -29.310 1.00 74.56 102 CYS A O 1
ATOM 836 N N . VAL A 1 103 ? 8.534 -5.510 -30.775 1.00 81.00 103 VAL A N 1
ATOM 837 C CA . VAL A 1 103 ? 9.299 -6.599 -30.159 1.00 81.00 103 VAL A CA 1
ATOM 838 C C . VAL A 1 103 ? 10.666 -6.054 -29.751 1.00 81.00 103 VAL A C 1
ATOM 840 O O . VAL A 1 103 ? 11.302 -5.366 -30.552 1.00 81.00 103 VAL A O 1
ATOM 84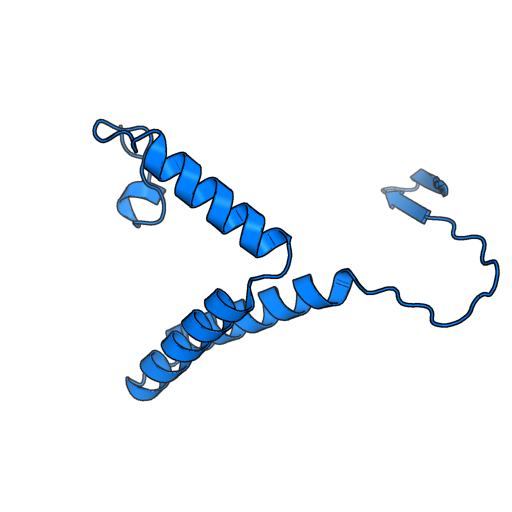3 N N . GLN A 1 104 ? 11.079 -6.332 -28.515 1.00 63.19 104 GLN A N 1
ATOM 844 C CA . GLN A 1 104 ? 12.376 -5.981 -27.935 1.00 63.19 104 GLN A CA 1
ATOM 845 C C . GLN A 1 104 ? 13.115 -7.240 -27.488 1.00 63.19 104 GLN A C 1
ATOM 847 O O . GLN A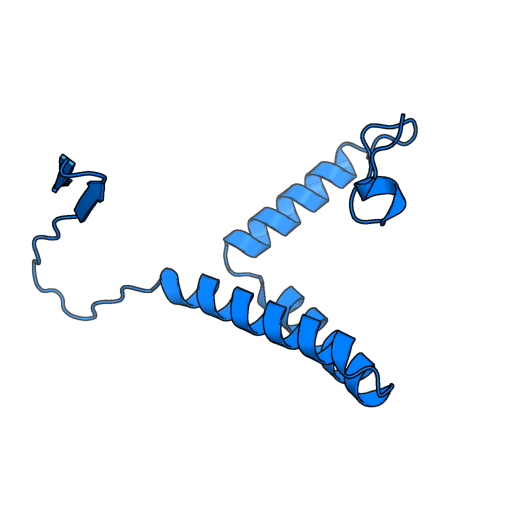 1 104 ? 12.461 -8.120 -26.873 1.00 63.19 104 GLN A O 1
#

Foldseek 3Di:
DFDPCVVVVNDPGPDPPDDDPVVVVVVVVVVVCLVVVVCVVVLVVLVVVLVVCVVVVVVVSNVVSVVVSVVSVVVVVVPDPPPVDPDDDDDWDWDDDPRDIDID

Secondary structure (DSSP, 8-state):
---HHHHTTS---SSSSPPPHHHHHHHHHHHHHHHTT--HHHHHHHHHHHHHHHHTT-HHHHHHHHHHHHHHHHHHHTT-----S--------EEEETTEEEE-

Sequence (104 aa):
KYCMYYHLGQCLAHGDKMPSLSDYDKMSKEVAQFLTGHDDKIVKQVQEKMKVAATNLEFERAAEYRDILQSISTLRTKQRVMAHDLQNRDVFGYYVDKGWMCVQ

Mean predicted aligned error: 14.57 Å

Radius of gyration: 20.58 Å; Cα contacts (8 Å, |Δi|>4): 55; chains: 1; bounding box: 37×52×52 Å

Solvent-accessible surface area (backbone atoms only — not comparable to full-atom values): 6382 Å² total; per-residue (Å²): 126,78,53,72,50,36,81,70,71,76,40,79,45,96,37,100,63,61,72,52,74,68,53,53,53,49,50,52,50,53,53,49,36,44,74,72,67,64,35,66,65,56,54,51,51,44,52,49,51,21,53,51,29,49,73,71,68,36,55,69,62,19,48,52,36,50,53,50,51,51,51,54,51,54,62,65,58,73,78,63,86,72,70,90,60,96,65,93,71,92,77,76,50,71,52,76,55,99,91,43,74,54,75,89